Protein AF-A0A822N0Q1-F1 (afdb_monomer_lite)

Structure (mmCIF, N/CA/C/O backbone):
data_AF-A0A822N0Q1-F1
#
_entry.id   AF-A0A822N0Q1-F1
#
loop_
_atom_site.group_PDB
_atom_site.id
_atom_site.type_symbol
_atom_site.label_atom_id
_atom_site.label_alt_id
_atom_site.label_comp_id
_atom_site.label_asym_id
_atom_site.label_entity_id
_atom_site.label_seq_id
_atom_site.pdbx_PDB_ins_code
_atom_site.Cartn_x
_atom_site.Cartn_y
_atom_site.Cartn_z
_atom_site.occupancy
_atom_site.B_iso_or_equiv
_atom_site.auth_seq_id
_atom_site.auth_comp_id
_atom_site.auth_asym_id
_atom_site.auth_atom_id
_atom_site.pdbx_PDB_model_num
ATOM 1 N N . MET A 1 1 ? 3.855 22.203 -4.163 1.00 31.69 1 MET A N 1
ATOM 2 C CA . MET A 1 1 ? 3.004 21.003 -4.289 1.00 31.69 1 MET A CA 1
ATOM 3 C C . MET A 1 1 ? 3.591 20.202 -5.438 1.00 31.69 1 MET A C 1
ATOM 5 O O . MET A 1 1 ? 3.288 20.482 -6.584 1.00 31.69 1 MET A O 1
ATOM 9 N N . SER A 1 2 ? 4.611 19.401 -5.133 1.00 30.48 2 SER A N 1
ATOM 10 C CA . SER A 1 2 ? 5.570 18.857 -6.099 1.00 30.48 2 SER A CA 1
ATOM 11 C C . SER A 1 2 ? 5.225 17.415 -6.467 1.00 30.48 2 SER A C 1
ATOM 13 O O . SER A 1 2 ? 5.257 16.520 -5.623 1.00 30.48 2 SER A O 1
ATOM 15 N N . ASP A 1 3 ? 4.889 17.218 -7.740 1.00 35.09 3 ASP A N 1
ATOM 16 C CA . ASP A 1 3 ? 4.668 15.922 -8.374 1.00 35.09 3 ASP A CA 1
ATOM 17 C C . ASP A 1 3 ? 6.010 15.226 -8.626 1.00 35.09 3 ASP A C 1
ATOM 19 O O . ASP A 1 3 ? 6.655 15.403 -9.658 1.00 35.09 3 ASP A O 1
ATOM 23 N N . TYR A 1 4 ? 6.450 14.422 -7.664 1.00 36.66 4 TYR A N 1
ATOM 24 C CA . TYR A 1 4 ? 7.666 13.627 -7.786 1.00 36.66 4 TYR A CA 1
ATOM 25 C C . TYR A 1 4 ? 7.362 12.243 -8.368 1.00 36.66 4 TYR A C 1
ATOM 27 O O . TYR A 1 4 ? 7.171 11.259 -7.653 1.00 36.66 4 TYR A O 1
ATOM 35 N N . SER A 1 5 ? 7.298 12.184 -9.698 1.00 40.06 5 SER A N 1
ATOM 36 C CA . SER A 1 5 ? 7.347 10.933 -10.460 1.00 40.06 5 SER A CA 1
ATOM 37 C C . SER A 1 5 ? 8.802 10.670 -10.854 1.00 40.06 5 SER A C 1
ATOM 39 O O . SER A 1 5 ? 9.310 11.278 -11.792 1.00 40.06 5 SER A O 1
ATOM 41 N N . TYR A 1 6 ? 9.499 9.805 -10.117 1.00 41.19 6 TYR A N 1
ATOM 42 C CA . TYR A 1 6 ? 10.878 9.427 -10.437 1.00 41.19 6 TYR A CA 1
ATOM 43 C C . TYR A 1 6 ? 10.896 8.412 -11.582 1.00 41.19 6 TYR A C 1
ATOM 45 O O . TYR A 1 6 ? 10.606 7.231 -11.395 1.00 41.19 6 TYR A O 1
ATOM 53 N N . PHE A 1 7 ? 11.217 8.899 -12.779 1.00 44.38 7 PHE A N 1
ATOM 54 C CA . PHE A 1 7 ? 11.508 8.091 -13.959 1.00 44.38 7 PHE A CA 1
ATOM 55 C C . PHE A 1 7 ? 12.920 7.501 -13.848 1.00 44.38 7 PHE A C 1
ATOM 57 O O . PHE A 1 7 ? 13.883 8.228 -13.614 1.00 44.38 7 PHE A O 1
ATOM 64 N N . CYS A 1 8 ? 13.054 6.189 -14.040 1.00 38.81 8 CYS A N 1
ATOM 65 C CA . CYS A 1 8 ? 14.346 5.522 -14.179 1.00 38.81 8 CYS A CA 1
ATOM 66 C C . CYS A 1 8 ? 14.618 5.230 -15.663 1.00 38.81 8 CYS A C 1
ATOM 68 O O . CYS A 1 8 ? 13.888 4.446 -16.265 1.00 38.81 8 CYS A O 1
ATOM 70 N N . GLY A 1 9 ? 15.687 5.828 -16.207 1.00 37.06 9 GLY A N 1
ATOM 71 C CA . GLY A 1 9 ? 16.314 5.479 -17.492 1.00 37.06 9 GLY A CA 1
ATOM 72 C C . GLY A 1 9 ? 15.904 6.351 -18.684 1.00 37.06 9 GLY A C 1
ATOM 73 O O . GLY A 1 9 ? 14.866 6.117 -19.292 1.00 37.06 9 GLY A O 1
ATOM 74 N N . ILE A 1 10 ? 16.744 7.331 -19.038 1.00 43.47 10 ILE A N 1
ATOM 75 C CA . ILE A 1 10 ? 16.693 8.070 -20.309 1.00 43.47 10 ILE A CA 1
ATOM 76 C C . ILE A 1 10 ? 17.759 7.461 -21.219 1.00 43.47 10 ILE A C 1
ATOM 78 O O . ILE A 1 10 ? 18.941 7.562 -20.901 1.00 43.47 10 ILE A O 1
ATOM 82 N N . ASP A 1 11 ? 17.351 6.882 -22.347 1.00 38.53 11 ASP A N 1
ATOM 83 C CA . ASP A 1 11 ? 18.221 6.735 -23.514 1.00 38.53 11 ASP A CA 1
ATOM 84 C C . ASP A 1 11 ? 17.601 7.544 -24.664 1.00 38.53 11 ASP A C 1
ATOM 86 O O . ASP A 1 11 ? 16.484 7.285 -25.122 1.00 38.53 11 ASP A O 1
ATOM 90 N N . LEU A 1 12 ? 18.284 8.628 -25.040 1.00 43.94 12 LEU A N 1
ATOM 91 C CA . LEU A 1 12 ? 17.848 9.631 -26.015 1.00 43.94 12 LEU A CA 1
ATOM 92 C C . LEU A 1 12 ? 18.197 9.157 -27.428 1.00 43.94 12 LEU A C 1
ATOM 94 O O . LEU A 1 12 ? 19.131 9.657 -28.051 1.00 43.94 12 LEU A O 1
ATOM 98 N N . ALA A 1 13 ? 17.434 8.207 -27.967 1.00 38.19 13 ALA A N 1
ATOM 99 C CA . ALA A 1 13 ? 17.524 7.886 -29.386 1.00 38.19 13 ALA A CA 1
ATOM 100 C C . ALA A 1 13 ? 16.192 7.386 -29.968 1.00 38.19 13 ALA A C 1
ATOM 102 O O . ALA A 1 13 ? 15.822 6.228 -29.822 1.00 38.19 13 ALA A O 1
ATOM 103 N N . LYS A 1 14 ? 15.560 8.276 -30.748 1.00 39.25 14 LYS A N 1
ATOM 104 C CA . LYS A 1 14 ? 14.648 7.996 -31.877 1.00 39.25 14 LYS A CA 1
ATOM 105 C C . LYS A 1 14 ? 13.244 7.451 -31.544 1.00 39.25 14 LYS A C 1
ATOM 107 O O . LYS A 1 14 ? 13.042 6.253 -31.437 1.00 39.25 14 LYS A O 1
ATOM 112 N N . ASN A 1 15 ? 12.266 8.368 -31.524 1.00 41.88 15 ASN A N 1
ATOM 113 C CA . ASN A 1 15 ? 10.889 8.294 -32.067 1.00 41.88 15 ASN A CA 1
ATOM 114 C C . ASN A 1 15 ? 10.208 6.923 -32.298 1.00 41.88 15 ASN A C 1
ATOM 116 O O . ASN A 1 15 ? 9.509 6.739 -33.288 1.00 41.88 15 ASN A O 1
ATOM 120 N N . HIS A 1 16 ? 10.315 5.999 -31.353 1.00 44.72 16 HIS A N 1
ATOM 121 C CA . HIS A 1 16 ? 9.420 4.860 -31.176 1.00 44.72 16 HIS A CA 1
ATOM 122 C C . HIS A 1 16 ? 9.305 4.652 -29.662 1.00 44.72 16 HIS A C 1
ATOM 124 O O . HIS A 1 16 ? 10.303 4.354 -29.015 1.00 44.72 16 HIS A O 1
ATOM 130 N N . PHE A 1 17 ? 8.128 4.880 -29.068 1.00 45.53 17 PHE A N 1
ATOM 131 C CA . PHE A 1 17 ? 7.911 4.691 -27.625 1.00 45.53 17 PHE A CA 1
ATOM 132 C C . PHE A 1 17 ? 8.060 3.201 -27.273 1.00 45.53 17 PHE A C 1
ATOM 134 O O . PHE A 1 17 ? 7.120 2.417 -27.380 1.00 45.53 17 PHE A O 1
ATOM 141 N N . SER A 1 18 ? 9.275 2.795 -26.909 1.00 45.69 18 SER A N 1
ATOM 142 C CA . SER A 1 18 ? 9.632 1.435 -26.513 1.00 45.69 18 SER A CA 1
ATOM 143 C C . SER A 1 18 ? 9.055 1.079 -25.133 1.00 45.69 18 SER A C 1
ATOM 145 O O . SER A 1 18 ? 8.857 1.935 -24.266 1.00 45.69 18 SER A O 1
ATOM 147 N N . LEU A 1 19 ? 8.802 -0.217 -24.931 1.00 58.41 19 LEU A N 1
ATOM 148 C CA . LEU A 1 19 ? 8.253 -0.860 -23.729 1.00 58.41 19 LEU A CA 1
ATOM 149 C C . LEU A 1 19 ? 9.210 -0.763 -22.521 1.00 58.41 19 LEU A C 1
ATOM 151 O O . LEU A 1 19 ? 9.859 -1.738 -22.148 1.00 58.41 19 LEU A O 1
ATOM 155 N N . HIS A 1 20 ? 9.314 0.406 -21.892 1.00 77.06 20 HIS A N 1
ATOM 156 C CA . HIS A 1 20 ? 10.134 0.577 -20.687 1.00 77.06 20 HIS A CA 1
ATOM 157 C C . HIS A 1 20 ? 9.407 0.035 -19.444 1.00 77.06 20 HIS A C 1
ATOM 159 O O . HIS A 1 20 ? 8.206 0.268 -19.261 1.00 77.06 20 HIS A O 1
ATOM 165 N N . ALA A 1 21 ? 10.128 -0.693 -18.586 1.00 85.50 21 ALA A N 1
ATOM 166 C CA . ALA A 1 21 ? 9.619 -1.160 -17.298 1.00 85.50 21 ALA A CA 1
ATOM 167 C C . ALA A 1 21 ? 9.669 -0.022 -16.270 1.00 85.50 21 ALA A C 1
ATOM 169 O O . ALA A 1 21 ? 10.710 0.605 -16.092 1.00 85.50 21 ALA A O 1
ATOM 170 N N . VAL A 1 22 ? 8.555 0.236 -15.581 1.00 89.69 22 VAL A N 1
ATOM 171 C CA . VAL A 1 22 ? 8.455 1.323 -14.594 1.00 89.69 22 VAL A CA 1
ATOM 172 C C . VAL A 1 22 ? 8.035 0.762 -13.239 1.00 89.69 22 VAL A C 1
ATOM 174 O O . VAL A 1 22 ? 6.972 0.154 -13.106 1.00 89.69 22 VAL A O 1
ATOM 177 N N . GLY A 1 23 ? 8.864 0.971 -12.217 1.00 91.44 23 GLY A N 1
ATOM 178 C CA . GLY A 1 23 ? 8.538 0.648 -10.829 1.00 91.44 23 GLY A CA 1
ATOM 179 C C . GLY A 1 23 ? 7.878 1.832 -10.124 1.00 91.44 23 GLY A C 1
ATOM 180 O O . GLY A 1 23 ? 8.407 2.937 -10.152 1.00 91.44 23 GLY A O 1
ATOM 181 N N . VAL A 1 24 ? 6.738 1.603 -9.470 1.00 92.62 24 VAL A N 1
ATOM 182 C CA . VAL A 1 24 ? 6.007 2.635 -8.717 1.00 92.62 24 VAL A CA 1
ATOM 183 C C . VAL A 1 24 ? 5.792 2.173 -7.274 1.00 92.62 24 VAL A C 1
ATOM 185 O O . VAL A 1 24 ? 5.230 1.105 -7.030 1.00 92.62 24 VAL A O 1
ATOM 188 N N . GLU A 1 25 ? 6.198 2.976 -6.290 1.00 93.19 25 GLU A N 1
ATOM 189 C CA . GLU A 1 25 ? 5.869 2.728 -4.880 1.00 93.19 25 GLU A CA 1
ATOM 190 C C . GLU A 1 25 ? 4.376 2.996 -4.629 1.00 93.19 25 GLU A C 1
ATOM 192 O O . GLU A 1 25 ? 3.819 4.003 -5.066 1.00 93.19 25 GLU A O 1
ATOM 197 N N . ALA A 1 26 ? 3.713 2.111 -3.883 1.00 88.81 26 ALA A N 1
ATOM 198 C CA . ALA A 1 26 ? 2.321 2.261 -3.475 1.00 88.81 26 ALA A CA 1
ATOM 199 C C . ALA A 1 26 ? 2.127 3.440 -2.497 1.00 88.81 26 ALA A C 1
ATOM 201 O O . ALA A 1 26 ? 2.015 3.252 -1.285 1.00 88.81 26 ALA A O 1
ATOM 202 N N . ARG A 1 27 ? 2.034 4.654 -3.043 1.00 86.06 27 ARG A N 1
ATOM 203 C CA . ARG A 1 27 ? 1.676 5.898 -2.346 1.00 86.06 27 ARG A CA 1
ATOM 204 C C . ARG A 1 27 ? 0.402 6.508 -2.952 1.00 86.06 27 ARG A C 1
ATOM 206 O O . ARG A 1 27 ? -0.195 5.956 -3.882 1.00 86.06 27 ARG A O 1
ATOM 213 N N . GLY A 1 28 ? -0.059 7.631 -2.398 1.00 84.25 28 GLY A N 1
ATOM 214 C CA . GLY A 1 28 ? -1.120 8.441 -2.999 1.00 84.25 28 GLY A CA 1
ATOM 215 C C . GLY A 1 28 ? -0.838 8.700 -4.482 1.00 84.25 28 GLY A C 1
ATOM 216 O O . GLY A 1 28 ? 0.291 8.988 -4.857 1.00 84.25 28 GLY A O 1
ATOM 217 N N . GLY A 1 29 ? -1.846 8.509 -5.333 1.00 86.94 29 GLY A N 1
ATOM 218 C CA . GLY A 1 29 ? -1.715 8.696 -6.782 1.00 86.94 29 GLY A CA 1
ATOM 219 C C . GLY A 1 29 ? -1.046 7.551 -7.558 1.00 86.94 29 GLY A C 1
ATOM 220 O O . GLY A 1 29 ? -1.204 7.503 -8.775 1.00 86.94 29 GLY A O 1
ATOM 221 N N . ALA A 1 30 ? -0.398 6.575 -6.908 1.00 92.31 30 ALA A N 1
ATOM 222 C CA . ALA A 1 30 ? 0.332 5.500 -7.598 1.00 92.31 30 ALA A CA 1
ATOM 223 C C . ALA A 1 30 ? -0.537 4.716 -8.596 1.00 92.31 30 ALA A C 1
ATOM 225 O O . ALA A 1 30 ? -0.119 4.452 -9.721 1.00 92.31 30 ALA A O 1
ATOM 226 N N . TYR A 1 31 ? -1.777 4.387 -8.219 1.00 94.19 31 TYR A N 1
ATOM 227 C CA . TYR A 1 31 ? -2.706 3.682 -9.109 1.00 94.19 31 TYR A CA 1
ATOM 228 C C . TYR A 1 31 ? -3.100 4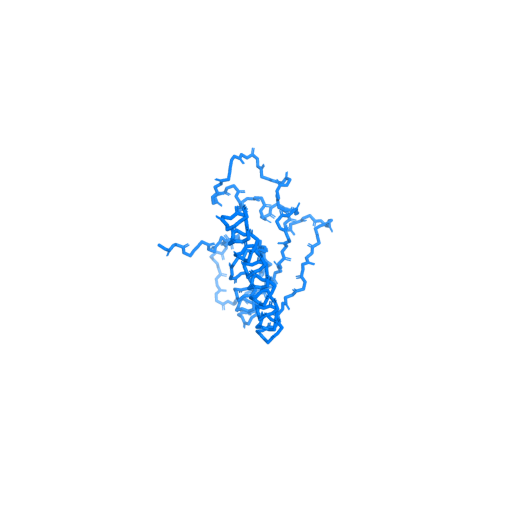.512 -10.332 1.00 94.19 31 TYR A C 1
ATOM 230 O O . TYR A 1 31 ? -3.222 3.958 -11.420 1.00 94.19 31 TYR A O 1
ATOM 238 N N . TYR A 1 32 ? -3.284 5.825 -10.171 1.00 94.06 32 TYR A N 1
ATOM 239 C CA . TYR A 1 32 ? -3.577 6.716 -11.292 1.00 94.06 32 TYR A CA 1
ATOM 240 C C . TYR A 1 32 ? -2.400 6.745 -12.266 1.00 94.06 32 TYR A C 1
ATOM 242 O O . TYR A 1 32 ? -2.573 6.390 -13.430 1.00 94.06 32 TYR A O 1
ATOM 250 N N . TRP A 1 33 ? -1.201 7.049 -11.766 1.00 93.81 33 TRP A N 1
ATOM 251 C CA . TRP A 1 33 ? 0.000 7.142 -12.592 1.00 93.81 33 TRP A CA 1
ATOM 252 C C . TRP A 1 33 ? 0.342 5.829 -13.286 1.00 93.81 33 TRP A C 1
ATOM 254 O O . TRP A 1 33 ? 0.630 5.831 -14.476 1.00 93.81 33 TRP A O 1
ATOM 264 N N . THR A 1 34 ? 0.211 4.694 -12.600 1.00 94.38 34 THR A N 1
ATOM 265 C CA . THR A 1 34 ? 0.479 3.386 -13.215 1.00 94.38 34 THR A CA 1
ATOM 266 C C . THR A 1 34 ? -0.505 3.084 -14.348 1.00 94.38 34 THR A C 1
ATOM 268 O O . THR A 1 34 ? -0.097 2.608 -15.403 1.00 94.38 34 THR A O 1
ATOM 271 N N . ARG A 1 35 ? -1.800 3.403 -14.183 1.00 95.00 35 ARG A N 1
ATOM 272 C CA . ARG A 1 35 ? -2.782 3.265 -15.274 1.00 95.00 35 ARG A CA 1
ATOM 273 C C . ARG A 1 35 ? -2.443 4.180 -16.448 1.00 95.00 35 ARG A C 1
ATOM 275 O O . ARG A 1 35 ? -2.528 3.736 -17.587 1.00 95.00 35 ARG A O 1
ATOM 282 N N . THR A 1 36 ? -2.066 5.429 -16.184 1.00 94.38 36 THR A N 1
ATOM 283 C CA . THR A 1 36 ? -1.685 6.394 -17.224 1.00 94.38 36 THR A CA 1
ATOM 284 C C . THR A 1 36 ? -0.447 5.930 -17.988 1.00 94.38 36 THR A C 1
ATOM 286 O O . THR A 1 36 ? -0.481 5.877 -19.211 1.00 94.38 36 THR A O 1
ATOM 289 N N . LEU A 1 37 ? 0.605 5.501 -17.290 1.00 92.12 37 LEU A N 1
ATOM 290 C CA . LEU A 1 37 ? 1.830 4.981 -17.903 1.00 92.12 37 LEU A CA 1
ATOM 291 C C . LEU A 1 37 ? 1.565 3.731 -18.751 1.00 92.12 37 LEU A C 1
ATOM 293 O O . LEU A 1 37 ? 2.075 3.631 -19.863 1.00 92.12 37 LEU A O 1
ATOM 297 N N . ASN A 1 38 ? 0.709 2.821 -18.277 1.00 92.31 38 ASN A N 1
ATOM 298 C CA . ASN A 1 38 ? 0.314 1.646 -19.056 1.00 92.31 38 ASN A CA 1
ATOM 299 C C . ASN A 1 38 ? -0.485 2.018 -20.314 1.00 92.31 38 ASN A C 1
ATOM 301 O O . ASN A 1 38 ? -0.283 1.411 -21.361 1.00 92.31 38 ASN A O 1
ATOM 305 N N . LYS A 1 39 ? -1.353 3.039 -20.251 1.00 92.31 39 LYS A N 1
ATOM 306 C CA . LYS A 1 39 ? -2.052 3.564 -21.441 1.00 92.31 39 LYS A CA 1
ATOM 307 C C . LYS A 1 39 ? -1.096 4.179 -22.466 1.00 92.31 39 LYS A C 1
ATOM 309 O O . LYS A 1 39 ? -1.405 4.164 -23.650 1.00 92.31 39 LYS A O 1
ATOM 314 N N . LEU A 1 40 ? 0.045 4.700 -22.015 1.00 90.94 40 LEU A N 1
ATOM 315 C CA . LEU A 1 40 ? 1.105 5.245 -22.868 1.00 90.94 40 LEU A CA 1
ATOM 316 C C . LEU A 1 40 ? 2.054 4.163 -23.425 1.00 90.94 40 LEU A C 1
ATOM 318 O O . LEU A 1 40 ? 2.997 4.497 -24.132 1.00 90.94 40 LEU A O 1
ATOM 322 N N . GLY A 1 41 ? 1.817 2.878 -23.130 1.00 89.06 41 GLY A N 1
ATOM 323 C CA . GLY A 1 41 ? 2.607 1.758 -23.657 1.00 89.06 41 GLY A CA 1
ATOM 324 C C . GLY A 1 41 ? 3.780 1.312 -22.776 1.00 89.06 41 GLY A C 1
ATOM 325 O O . GLY A 1 41 ? 4.538 0.428 -23.173 1.00 89.06 41 GLY A O 1
ATOM 326 N N . HIS A 1 42 ? 3.935 1.869 -21.573 1.00 88.44 42 HIS A N 1
ATOM 327 C CA . HIS A 1 42 ? 4.938 1.401 -20.613 1.00 88.44 42 HIS A CA 1
ATOM 328 C C . HIS A 1 42 ? 4.463 0.153 -19.854 1.00 88.44 42 HIS A C 1
ATOM 330 O O . HIS A 1 42 ? 3.269 -0.091 -19.708 1.00 88.44 42 HIS A O 1
ATOM 336 N N . ASN A 1 43 ? 5.403 -0.624 -19.311 1.00 90.12 43 ASN A N 1
ATOM 337 C CA . ASN A 1 43 ? 5.115 -1.741 -18.406 1.00 90.12 43 ASN A CA 1
ATOM 338 C C . ASN A 1 43 ? 5.286 -1.265 -16.958 1.00 90.12 43 ASN A C 1
ATOM 340 O O . ASN A 1 43 ? 6.301 -1.532 -16.308 1.00 90.12 43 ASN A O 1
ATOM 344 N N . ALA A 1 44 ? 4.310 -0.499 -16.473 1.00 92.44 44 ALA A N 1
ATOM 345 C CA . ALA A 1 44 ? 4.321 0.059 -15.131 1.00 92.44 44 ALA A CA 1
ATOM 346 C C . ALA A 1 44 ? 3.715 -0.917 -14.112 1.00 92.44 44 ALA A C 1
ATOM 348 O O . ALA A 1 44 ? 2.626 -1.471 -14.304 1.00 92.44 44 ALA A O 1
ATOM 349 N N . ARG A 1 45 ? 4.419 -1.112 -12.993 1.00 92.56 45 ARG A N 1
ATOM 350 C CA . ARG A 1 45 ? 4.043 -2.036 -11.916 1.00 92.56 45 ARG A CA 1
ATOM 351 C C . ARG A 1 45 ? 4.163 -1.367 -10.553 1.00 92.56 45 ARG A C 1
ATOM 353 O O . ARG A 1 45 ? 5.103 -0.621 -10.293 1.00 92.56 45 ARG A O 1
ATOM 360 N N . ILE A 1 46 ? 3.225 -1.680 -9.661 1.00 94.25 46 ILE A N 1
ATOM 361 C CA . ILE A 1 46 ? 3.168 -1.105 -8.311 1.00 94.25 46 ILE A CA 1
ATOM 362 C C . ILE A 1 46 ? 3.778 -2.078 -7.307 1.00 94.25 46 ILE A C 1
ATOM 364 O O . ILE A 1 46 ? 3.441 -3.258 -7.320 1.00 94.25 46 ILE A O 1
ATOM 368 N N . MET A 1 47 ? 4.603 -1.593 -6.383 1.00 94.06 47 MET A N 1
ATOM 369 C CA . MET A 1 47 ? 5.143 -2.369 -5.262 1.00 94.06 47 MET A CA 1
ATOM 370 C C . MET A 1 47 ? 4.772 -1.742 -3.918 1.00 94.06 47 MET A C 1
ATOM 372 O O . MET A 1 47 ? 4.683 -0.524 -3.774 1.00 94.06 47 MET A O 1
ATOM 376 N N . ALA A 1 48 ? 4.530 -2.579 -2.912 1.00 91.62 48 ALA A N 1
ATOM 377 C CA . ALA A 1 48 ? 4.253 -2.093 -1.564 1.00 91.62 48 ALA A CA 1
ATOM 378 C C . ALA A 1 48 ? 5.521 -1.512 -0.916 1.00 91.62 48 ALA A C 1
ATOM 380 O O . ALA A 1 48 ? 6.605 -2.065 -1.079 1.00 91.62 48 ALA A O 1
ATOM 381 N N . VAL A 1 49 ? 5.361 -0.467 -0.096 1.00 89.44 49 VAL A N 1
ATOM 382 C CA . VAL A 1 49 ? 6.458 0.222 0.617 1.00 89.44 49 VAL A CA 1
ATOM 383 C C . VAL A 1 49 ? 7.366 -0.750 1.380 1.00 89.44 49 VAL A C 1
ATOM 385 O O . VAL A 1 49 ? 8.583 -0.601 1.373 1.00 89.44 49 VAL A O 1
ATOM 388 N N . LYS A 1 50 ? 6.794 -1.806 1.973 1.00 91.44 50 LYS A N 1
ATOM 389 C CA . LYS A 1 50 ? 7.541 -2.851 2.696 1.00 91.44 50 LYS A CA 1
ATOM 390 C C . LYS A 1 50 ? 8.618 -3.557 1.860 1.00 91.44 50 LYS A C 1
ATOM 392 O O . LYS A 1 50 ? 9.556 -4.090 2.434 1.00 91.44 50 LYS A O 1
ATOM 397 N N . TYR A 1 51 ? 8.474 -3.575 0.533 1.00 91.25 51 TYR A N 1
ATOM 398 C CA . TYR A 1 51 ? 9.461 -4.148 -0.384 1.00 91.25 51 TYR A CA 1
ATOM 399 C C . TYR A 1 51 ? 10.501 -3.126 -0.851 1.00 91.25 51 TYR A C 1
ATOM 401 O O . TYR A 1 51 ? 11.539 -3.527 -1.350 1.00 91.25 51 TYR A O 1
ATOM 409 N N . VAL A 1 52 ? 10.247 -1.828 -0.668 1.00 91.19 52 VAL A N 1
ATOM 410 C CA . VAL A 1 52 ? 11.172 -0.739 -1.024 1.00 91.19 52 VAL A CA 1
ATOM 411 C C . VAL A 1 52 ? 12.093 -0.403 0.148 1.00 91.19 52 VAL A C 1
ATOM 413 O O . VAL A 1 52 ? 13.286 -0.199 -0.037 1.00 91.19 52 VAL A O 1
ATOM 416 N N . VAL A 1 53 ? 11.550 -0.387 1.371 1.00 92.19 53 VAL A N 1
ATOM 417 C CA . VAL A 1 53 ? 12.265 0.023 2.594 1.00 92.19 53 VAL A CA 1
ATOM 418 C C . VAL A 1 53 ? 13.619 -0.673 2.796 1.00 92.19 53 VAL A C 1
ATOM 420 O O . VAL A 1 53 ? 14.561 0.042 3.134 1.00 92.19 53 VAL A O 1
ATOM 423 N N . PRO A 1 54 ? 13.774 -1.996 2.571 1.00 93.06 54 PRO A N 1
ATOM 424 C CA . PRO A 1 54 ? 15.066 -2.665 2.748 1.00 93.06 54 PRO A CA 1
ATOM 425 C C . PRO A 1 54 ? 16.188 -2.145 1.838 1.00 93.06 54 PRO A C 1
ATOM 427 O O . PRO A 1 54 ? 17.354 -2.301 2.177 1.00 93.06 54 PRO A O 1
ATOM 430 N N . TYR A 1 55 ? 15.847 -1.528 0.704 1.00 92.19 55 TYR A N 1
ATOM 431 C CA . TYR A 1 55 ? 16.809 -0.999 -0.272 1.00 92.19 55 TYR A CA 1
ATOM 432 C C . TYR A 1 55 ? 17.142 0.478 -0.038 1.00 92.19 55 TYR A C 1
ATOM 434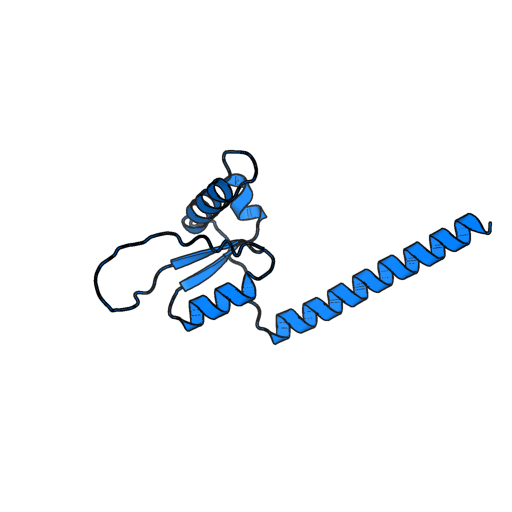 O O . TYR A 1 55 ? 17.952 1.066 -0.750 1.00 92.19 55 TYR A O 1
ATOM 442 N N . ARG A 1 56 ? 16.530 1.116 0.966 1.00 93.94 56 ARG A N 1
ATOM 443 C CA . ARG A 1 56 ? 16.814 2.514 1.276 1.00 93.94 56 ARG A CA 1
ATOM 444 C C . ARG A 1 56 ? 18.035 2.618 2.185 1.00 93.94 56 ARG A C 1
ATOM 446 O O . ARG A 1 56 ? 17.985 2.258 3.355 1.00 93.94 56 ARG A O 1
ATOM 453 N N . THR A 1 57 ? 19.119 3.169 1.650 1.00 87.81 57 THR A N 1
ATOM 454 C CA . THR A 1 57 ? 20.431 3.230 2.319 1.00 87.81 57 THR A CA 1
ATOM 455 C C . THR A 1 57 ? 20.559 4.334 3.372 1.00 87.81 57 THR A C 1
ATOM 457 O O . THR A 1 57 ? 21.382 4.230 4.279 1.00 87.81 57 THR A O 1
ATOM 460 N N . LYS A 1 58 ? 19.769 5.409 3.269 1.00 89.31 58 LYS A N 1
ATOM 461 C CA . LYS A 1 58 ? 19.829 6.595 4.142 1.00 89.31 58 LYS A CA 1
ATOM 462 C C . LYS A 1 58 ? 18.429 7.024 4.598 1.00 89.31 58 LYS A C 1
ATOM 464 O O . LYS A 1 58 ? 17.434 6.343 4.358 1.00 89.31 58 LYS A O 1
ATOM 469 N N . GLY A 1 59 ? 18.348 8.168 5.280 1.00 89.88 59 GLY A N 1
ATOM 470 C CA . GLY A 1 59 ? 17.080 8.786 5.663 1.00 89.88 59 GLY A CA 1
ATOM 471 C C . GLY A 1 59 ? 16.131 8.987 4.477 1.00 89.88 59 GLY A C 1
ATOM 472 O O . GLY A 1 59 ? 16.537 8.986 3.311 1.00 89.88 59 GLY A O 1
ATOM 473 N N . LYS A 1 60 ? 14.844 9.162 4.784 1.00 86.75 60 LYS A N 1
ATOM 474 C CA . LYS A 1 60 ? 13.812 9.361 3.768 1.00 86.75 60 LYS A CA 1
ATOM 475 C C . LYS A 1 60 ? 14.067 10.664 3.014 1.00 86.75 60 LYS A C 1
ATOM 477 O O . LYS A 1 60 ? 13.946 11.746 3.580 1.00 86.75 60 LYS A O 1
ATOM 482 N N . ASN A 1 61 ? 14.382 10.534 1.738 1.00 90.69 61 ASN A N 1
ATOM 483 C CA . ASN A 1 61 ? 14.334 11.614 0.778 1.00 90.69 61 ASN A CA 1
ATOM 484 C C . ASN A 1 61 ? 14.022 11.020 -0.595 1.00 90.69 61 ASN A C 1
ATOM 486 O O . ASN A 1 61 ? 14.106 9.813 -0.817 1.00 90.69 61 ASN A O 1
ATOM 490 N N . ASP A 1 62 ? 13.677 11.915 -1.491 1.00 89.44 62 ASP A N 1
ATOM 491 C CA . ASP A 1 62 ? 13.278 11.645 -2.855 1.00 89.44 62 ASP A CA 1
ATOM 492 C C . ASP A 1 62 ? 14.307 10.847 -3.675 1.00 89.44 62 ASP A C 1
ATOM 494 O O . ASP A 1 62 ? 13.963 9.859 -4.323 1.00 89.44 62 ASP A O 1
ATOM 498 N N . LEU A 1 63 ? 15.588 11.220 -3.590 1.00 91.25 63 LEU A N 1
ATOM 499 C CA . LEU A 1 63 ? 16.676 10.528 -4.286 1.00 91.25 63 LEU A CA 1
ATOM 500 C C . LEU A 1 63 ? 16.827 9.081 -3.795 1.00 91.25 63 LEU A C 1
ATOM 502 O O . LEU A 1 63 ? 16.924 8.151 -4.592 1.00 91.25 63 LEU A 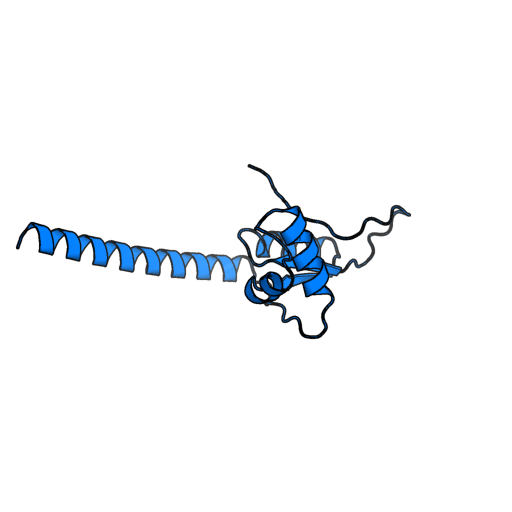O 1
ATOM 506 N N . ASN A 1 64 ? 16.833 8.889 -2.478 1.00 91.56 64 ASN A N 1
ATOM 507 C CA . ASN A 1 64 ? 16.998 7.582 -1.853 1.00 91.56 64 ASN A CA 1
ATOM 508 C C . ASN A 1 64 ? 15.781 6.687 -2.109 1.00 91.56 64 ASN A C 1
ATOM 510 O O . ASN A 1 64 ? 15.952 5.487 -2.309 1.00 91.56 64 ASN A O 1
ATOM 514 N N . ASP A 1 65 ? 14.568 7.253 -2.105 1.00 89.44 65 ASP A N 1
ATOM 515 C CA . ASP A 1 65 ? 13.344 6.525 -2.444 1.00 89.44 65 ASP A CA 1
ATOM 516 C C . ASP A 1 65 ? 13.398 6.082 -3.927 1.00 89.44 65 ASP A C 1
ATOM 518 O O . ASP A 1 65 ? 13.117 4.921 -4.221 1.00 89.44 65 ASP A O 1
ATOM 522 N N . ALA A 1 66 ? 13.857 6.934 -4.855 1.00 90.25 66 ALA A N 1
ATOM 523 C CA . ALA A 1 66 ? 14.013 6.579 -6.271 1.00 90.25 66 ALA A CA 1
ATOM 524 C C . ALA A 1 66 ? 15.023 5.440 -6.503 1.00 90.25 66 ALA A C 1
ATOM 526 O O . ALA A 1 66 ? 14.719 4.479 -7.214 1.00 90.25 66 ALA A O 1
ATOM 527 N N . VAL A 1 67 ? 16.201 5.517 -5.873 1.00 91.88 67 VAL A N 1
ATOM 528 C CA . VAL A 1 67 ? 17.221 4.455 -5.939 1.00 91.88 67 VAL A CA 1
ATOM 529 C C . VAL A 1 67 ? 16.670 3.153 -5.360 1.00 91.88 67 VAL A C 1
ATOM 531 O O . VAL A 1 67 ? 16.750 2.114 -6.011 1.00 91.88 67 VAL A O 1
ATOM 534 N N . ALA A 1 68 ? 16.027 3.211 -4.192 1.00 93.12 68 ALA A N 1
ATOM 535 C CA . ALA A 1 68 ? 15.452 2.036 -3.546 1.00 93.12 68 ALA A CA 1
ATOM 536 C C . ALA A 1 68 ? 14.342 1.382 -4.388 1.00 93.12 68 ALA A C 1
ATOM 538 O O . ALA A 1 68 ? 14.282 0.157 -4.477 1.00 93.12 68 ALA A O 1
ATOM 539 N N . ILE A 1 69 ? 13.473 2.172 -5.033 1.00 91.50 69 ILE A N 1
ATOM 540 C CA . ILE A 1 69 ? 12.437 1.657 -5.944 1.00 91.50 69 ILE A CA 1
ATOM 541 C C . ILE A 1 69 ? 13.083 1.001 -7.164 1.00 91.50 69 ILE A C 1
ATOM 543 O O . ILE A 1 69 ? 12.658 -0.084 -7.566 1.00 91.50 69 ILE A O 1
ATOM 547 N N . CYS A 1 70 ? 14.106 1.633 -7.741 1.00 91.19 70 CYS A N 1
ATOM 548 C CA . CYS A 1 70 ? 14.829 1.089 -8.885 1.00 91.19 70 CYS A CA 1
ATOM 549 C C . CYS A 1 70 ? 15.477 -0.257 -8.538 1.00 91.19 70 CYS A C 1
ATOM 551 O O . CYS A 1 70 ? 15.251 -1.245 -9.240 1.00 91.19 70 CYS A O 1
ATOM 553 N N . GLU A 1 71 ? 16.192 -0.335 -7.417 1.00 91.88 71 GLU A N 1
ATOM 554 C CA . GLU A 1 71 ? 16.800 -1.577 -6.945 1.00 91.88 71 GLU A CA 1
ATOM 555 C C . GLU A 1 71 ? 15.754 -2.649 -6.649 1.00 91.88 71 GLU A C 1
ATOM 557 O O . GLU A 1 71 ? 15.879 -3.775 -7.130 1.00 91.88 71 GLU A O 1
ATOM 562 N N . ALA A 1 72 ? 14.696 -2.304 -5.909 1.00 92.00 72 ALA A N 1
ATOM 563 C CA . ALA A 1 72 ? 13.617 -3.227 -5.588 1.00 92.00 72 ALA A CA 1
ATOM 564 C C . ALA A 1 72 ? 12.952 -3.768 -6.862 1.00 92.00 72 ALA A C 1
ATOM 566 O O . ALA A 1 72 ? 12.700 -4.966 -6.965 1.00 92.00 72 ALA A O 1
ATOM 567 N N . SER A 1 73 ? 12.705 -2.922 -7.864 1.00 89.94 73 SER A N 1
ATOM 568 C CA . SER A 1 73 ? 12.024 -3.315 -9.105 1.00 89.94 73 SER A CA 1
ATOM 569 C C . SER A 1 73 ? 12.762 -4.384 -9.914 1.00 89.94 73 SER A C 1
ATOM 571 O O . SER A 1 73 ? 12.118 -5.173 -10.604 1.00 89.94 73 SER A O 1
ATOM 573 N N . GLN A 1 74 ? 14.090 -4.440 -9.792 1.00 87.69 74 GLN A N 1
ATOM 574 C CA . GLN A 1 74 ? 14.945 -5.373 -10.525 1.00 87.69 74 GLN A CA 1
ATOM 575 C C . GLN A 1 74 ? 15.074 -6.735 -9.835 1.00 87.69 74 GLN A C 1
ATOM 577 O O . GLN A 1 74 ? 15.546 -7.699 -10.439 1.00 87.69 74 GLN A O 1
ATOM 582 N N . ARG A 1 75 ? 14.676 -6.851 -8.562 1.00 88.12 75 ARG A N 1
ATOM 583 C CA . ARG A 1 75 ? 14.831 -8.103 -7.816 1.00 88.12 75 ARG A CA 1
ATOM 584 C C . ARG A 1 75 ? 13.765 -9.115 -8.244 1.00 88.12 75 ARG A C 1
ATOM 586 O O . ARG A 1 75 ? 12.577 -8.796 -8.220 1.00 88.12 75 ARG A O 1
ATOM 593 N N . PRO A 1 76 ? 14.147 -10.373 -8.531 1.00 85.62 76 PRO A N 1
ATOM 594 C CA . PRO A 1 76 ? 13.190 -11.412 -8.918 1.00 85.62 76 PRO A CA 1
ATOM 595 C C . PRO A 1 76 ? 12.228 -11.784 -7.780 1.00 85.62 76 PRO A C 1
ATOM 597 O O . PRO A 1 76 ? 11.134 -12.281 -8.024 1.00 85.62 76 PRO A O 1
ATOM 600 N N . SER A 1 77 ? 12.615 -11.526 -6.527 1.00 86.44 77 SER A N 1
ATOM 601 C CA . SER A 1 77 ? 11.791 -11.755 -5.337 1.00 86.44 77 SER A CA 1
ATOM 602 C C . SER A 1 77 ? 10.739 -10.666 -5.091 1.00 86.44 77 SER A C 1
ATOM 604 O O . SER A 1 77 ? 9.891 -10.827 -4.204 1.00 86.44 77 SER A O 1
ATOM 606 N N . THR A 1 78 ? 10.771 -9.561 -5.842 1.00 87.62 78 THR A N 1
ATOM 607 C CA . THR A 1 78 ? 9.864 -8.433 -5.629 1.00 87.62 78 THR A CA 1
ATOM 608 C C . THR A 1 78 ? 8.443 -8.786 -6.021 1.00 87.62 78 THR A C 1
ATOM 610 O O . THR A 1 78 ? 8.154 -9.226 -7.133 1.00 87.62 78 THR A O 1
ATOM 613 N N . ARG A 1 79 ? 7.521 -8.556 -5.083 1.00 90.19 79 ARG A N 1
ATOM 614 C CA . ARG A 1 79 ? 6.095 -8.796 -5.291 1.00 90.19 79 ARG A CA 1
ATOM 615 C C . ARG A 1 79 ? 5.390 -7.502 -5.657 1.00 90.19 79 ARG A C 1
ATOM 617 O O . ARG A 1 79 ? 5.362 -6.547 -4.876 1.00 90.19 79 ARG A O 1
ATOM 624 N N . PHE A 1 80 ? 4.769 -7.516 -6.827 1.00 92.19 80 PHE A N 1
ATOM 625 C CA . PHE A 1 80 ? 3.952 -6.415 -7.309 1.00 92.19 80 PHE A CA 1
ATOM 626 C C . PHE A 1 80 ? 2.502 -6.563 -6.848 1.00 92.19 80 PHE A C 1
ATOM 628 O O . PHE A 1 80 ? 1.980 -7.664 -6.672 1.00 92.19 80 PHE A O 1
ATOM 635 N N . VAL A 1 81 ? 1.856 -5.425 -6.628 1.00 91.50 81 VAL A N 1
ATOM 636 C CA . VAL A 1 81 ? 0.454 -5.315 -6.233 1.00 91.50 81 VAL A CA 1
ATOM 637 C C . VAL A 1 81 ? -0.385 -5.106 -7.495 1.00 91.50 81 VAL A C 1
ATOM 639 O O . VAL A 1 81 ? 0.013 -4.319 -8.358 1.00 91.50 81 VAL A O 1
ATOM 642 N N . PRO A 1 82 ? -1.558 -5.753 -7.614 1.00 92.75 82 PRO A N 1
ATOM 643 C CA . PRO A 1 82 ? -2.448 -5.529 -8.744 1.00 92.75 82 PRO A CA 1
ATOM 644 C C . PRO A 1 82 ? -2.901 -4.068 -8.818 1.00 92.75 82 PRO A C 1
ATOM 646 O O . PRO A 1 82 ? -3.233 -3.436 -7.806 1.00 92.75 82 PRO A O 1
ATOM 649 N N . ILE A 1 83 ? -2.937 -3.543 -10.042 1.00 94.00 83 ILE A N 1
ATOM 650 C CA . ILE A 1 83 ? -3.381 -2.182 -10.330 1.00 94.00 83 ILE A CA 1
ATOM 651 C C . ILE A 1 83 ? -4.903 -2.159 -10.246 1.00 94.00 83 ILE A C 1
ATOM 653 O O . ILE A 1 83 ? -5.585 -2.828 -11.016 1.00 94.00 83 ILE A O 1
ATOM 657 N N . LYS A 1 84 ? -5.435 -1.382 -9.306 1.00 94.19 84 LYS A N 1
ATOM 658 C CA . LYS A 1 84 ? -6.881 -1.234 -9.139 1.00 94.19 84 LYS A CA 1
ATOM 659 C C . LYS A 1 84 ? -7.468 -0.376 -10.251 1.00 94.19 84 LYS A C 1
ATOM 661 O O . LYS A 1 84 ? -6.844 0.612 -10.652 1.00 94.19 84 LYS A O 1
ATOM 666 N N . SER A 1 85 ? -8.676 -0.702 -10.695 1.00 95.38 85 SER A N 1
ATOM 667 C CA . SER A 1 85 ? -9.460 0.184 -11.555 1.00 95.38 85 SER A CA 1
ATOM 668 C C . SER A 1 85 ? -9.897 1.448 -10.788 1.00 95.38 85 SER A C 1
ATOM 670 O O . SER A 1 85 ? -9.856 1.460 -9.550 1.00 95.38 85 SER A O 1
ATOM 672 N N . PRO A 1 86 ? -10.287 2.533 -11.481 1.00 95.31 86 PRO A N 1
ATOM 673 C CA . PRO A 1 86 ? -10.878 3.705 -10.835 1.00 95.31 86 PRO A CA 1
ATOM 674 C C . PRO A 1 86 ? -12.085 3.353 -9.953 1.00 95.31 86 PRO A C 1
ATOM 676 O O . PRO A 1 86 ? -12.190 3.852 -8.837 1.00 95.31 86 PRO A O 1
ATOM 679 N N . GLU A 1 87 ? -12.934 2.429 -10.399 1.00 96.56 87 GLU A N 1
ATOM 680 C CA . GLU A 1 87 ? -14.147 1.985 -9.703 1.00 96.56 87 GLU A CA 1
ATOM 681 C C . GLU A 1 87 ? -13.789 1.202 -8.433 1.00 96.56 87 GLU A C 1
ATOM 683 O O . GLU A 1 87 ? -14.282 1.505 -7.348 1.00 96.56 87 GLU A O 1
ATOM 688 N N . GLN A 1 88 ? -12.850 0.252 -8.529 1.00 95.56 88 GLN A N 1
ATOM 689 C CA . GLN A 1 88 ? -12.324 -0.473 -7.366 1.00 95.56 88 GLN A CA 1
ATOM 690 C C . GLN A 1 88 ? -11.685 0.478 -6.345 1.00 95.56 88 GLN A C 1
ATOM 692 O O . GLN A 1 88 ? -11.840 0.308 -5.135 1.00 95.56 88 GLN A O 1
ATOM 697 N N . GLN A 1 89 ? -10.949 1.483 -6.827 1.00 94.38 89 GLN A N 1
ATOM 698 C CA . GLN A 1 89 ? -10.338 2.499 -5.978 1.00 94.38 89 GLN A CA 1
ATOM 699 C C . GLN A 1 89 ? -11.402 3.379 -5.305 1.00 94.38 89 GLN A C 1
ATOM 701 O O . GLN A 1 89 ? -11.259 3.676 -4.121 1.00 94.38 89 GLN A O 1
ATOM 706 N N . ALA A 1 90 ? -12.469 3.753 -6.014 1.00 95.19 90 ALA A N 1
ATOM 707 C CA . ALA A 1 90 ? -13.578 4.536 -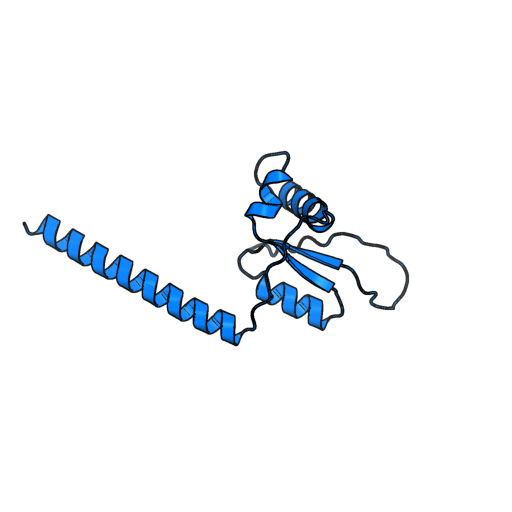5.475 1.00 95.19 90 ALA A CA 1
ATOM 708 C C . ALA A 1 90 ? -14.332 3.778 -4.372 1.00 95.19 90 ALA A C 1
ATOM 710 O O . ALA A 1 90 ? -14.522 4.317 -3.282 1.00 95.19 90 ALA A O 1
ATOM 711 N N . ILE A 1 91 ? -14.669 2.507 -4.607 1.00 97.12 91 ILE A N 1
ATOM 712 C CA . ILE A 1 91 ? -15.339 1.649 -3.618 1.00 97.12 91 ILE A CA 1
ATOM 713 C C . ILE A 1 91 ? -14.502 1.552 -2.335 1.00 97.12 91 ILE A C 1
ATOM 715 O O . ILE A 1 91 ? -15.009 1.775 -1.235 1.00 97.12 91 ILE A O 1
ATOM 719 N N . LEU A 1 92 ? -13.194 1.301 -2.455 1.00 94.12 92 LEU A N 1
ATOM 720 C CA . LEU A 1 92 ? -12.299 1.252 -1.294 1.00 94.12 92 LEU A CA 1
ATOM 721 C C . LEU A 1 92 ? -12.202 2.588 -0.553 1.00 94.12 92 LEU A C 1
ATOM 723 O O . LEU A 1 92 ? -12.087 2.588 0.672 1.00 94.12 92 LEU A O 1
ATOM 727 N N . SER A 1 93 ? -12.244 3.715 -1.267 1.00 93.75 93 SER A N 1
ATOM 728 C CA . SER A 1 93 ? -12.273 5.038 -0.638 1.00 93.75 93 SER A CA 1
ATOM 729 C C . SER A 1 93 ? -13.525 5.209 0.220 1.00 93.75 93 SER A C 1
ATOM 731 O O . SER A 1 93 ? -13.402 5.609 1.375 1.00 93.75 93 SER A O 1
ATOM 733 N N . VAL A 1 94 ? -14.702 4.816 -0.281 1.00 97.50 94 VAL A N 1
ATOM 734 C CA . VAL A 1 94 ? -15.962 4.871 0.483 1.00 97.50 94 VAL A CA 1
ATOM 735 C C . VAL A 1 94 ? -15.896 3.991 1.734 1.00 97.50 94 VAL A C 1
ATOM 737 O O . VAL A 1 94 ? -16.245 4.450 2.823 1.00 97.50 94 VAL A O 1
ATOM 740 N N . HIS A 1 95 ? -15.393 2.757 1.617 1.00 97.56 95 HIS A N 1
ATOM 741 C CA . HIS A 1 95 ? -15.222 1.872 2.776 1.00 97.56 95 HIS A CA 1
ATOM 742 C C . HIS A 1 95 ? -14.313 2.489 3.841 1.00 97.56 95 HIS A C 1
ATOM 744 O O . HIS A 1 95 ? -14.688 2.535 5.012 1.00 97.56 95 HIS A O 1
ATOM 750 N N . ARG A 1 96 ? -13.160 3.039 3.440 1.00 96.19 96 ARG A N 1
ATOM 751 C CA . ARG A 1 96 ? -12.247 3.708 4.377 1.00 96.19 96 ARG A CA 1
ATOM 752 C C . ARG A 1 96 ? -12.897 4.915 5.037 1.00 96.19 96 ARG A C 1
ATOM 754 O O . ARG A 1 96 ? -12.789 5.058 6.249 1.00 96.19 96 ARG A O 1
ATOM 761 N N . MET A 1 97 ? -13.586 5.762 4.272 1.00 97.75 97 MET A N 1
ATOM 762 C CA . MET A 1 97 ? -14.288 6.930 4.817 1.00 97.75 97 MET A CA 1
ATOM 763 C C . MET A 1 97 ? -15.315 6.516 5.873 1.00 97.75 97 MET A C 1
ATOM 765 O O . MET A 1 97 ? -15.339 7.096 6.956 1.00 97.75 97 MET A O 1
ATOM 769 N N . ARG A 1 98 ? -16.098 5.464 5.604 1.00 98.19 98 ARG A N 1
ATOM 770 C CA . ARG A 1 98 ? -17.045 4.909 6.575 1.00 98.19 98 ARG A CA 1
ATOM 771 C C . ARG A 1 98 ? -16.345 4.404 7.835 1.00 98.19 98 ARG A C 1
ATOM 773 O O . ARG A 1 98 ? -16.786 4.723 8.933 1.00 98.19 98 ARG A O 1
ATOM 780 N N . GLU A 1 99 ? -15.272 3.628 7.701 1.00 98.31 99 GLU A N 1
ATOM 781 C CA . GLU A 1 99 ? -14.519 3.128 8.858 1.00 98.31 99 GLU A CA 1
ATOM 782 C C . GLU A 1 99 ? -13.932 4.262 9.707 1.00 98.31 99 GLU A C 1
ATOM 784 O O . GLU A 1 99 ? -13.984 4.198 10.935 1.00 98.31 99 GLU A O 1
ATOM 789 N N . HIS A 1 100 ? -13.381 5.297 9.067 1.00 98.19 100 HIS A N 1
ATOM 790 C CA . HIS A 1 100 ? -12.876 6.482 9.757 1.00 98.19 100 HIS A CA 1
ATOM 791 C C . HIS A 1 100 ? -13.999 7.198 10.506 1.00 98.19 100 HIS A C 1
ATOM 793 O O . HIS A 1 100 ? -13.844 7.479 11.690 1.00 98.19 100 HIS A O 1
ATOM 799 N N . TRP A 1 101 ? -15.147 7.409 9.859 1.00 98.31 101 TRP A N 1
ATOM 800 C CA . TRP A 1 101 ? -16.305 8.032 10.494 1.00 98.31 101 TRP A CA 1
ATOM 801 C C . TRP A 1 101 ? -16.786 7.259 11.722 1.00 98.31 101 TRP A C 1
ATOM 803 O O . TRP A 1 101 ? -17.001 7.853 12.773 1.00 98.31 101 TRP A O 1
ATOM 813 N N . VAL A 1 102 ? -16.914 5.933 11.619 1.00 98.56 102 VAL A N 1
ATOM 814 C CA . VAL A 1 102 ? -17.331 5.090 12.750 1.00 98.56 102 VAL A CA 1
ATOM 815 C C . VAL A 1 102 ? -16.356 5.233 13.919 1.00 98.56 102 VAL A C 1
ATOM 817 O O . VAL A 1 102 ? -16.792 5.426 15.052 1.00 98.56 102 VAL A O 1
ATOM 820 N N . ARG A 1 103 ? -15.045 5.195 13.650 1.00 98.38 103 ARG A N 1
ATOM 821 C CA . ARG A 1 103 ? -14.015 5.372 14.684 1.00 98.38 103 ARG A CA 1
ATOM 822 C C . ARG A 1 103 ? -14.099 6.745 15.353 1.00 98.38 103 ARG A C 1
ATOM 824 O O . ARG A 1 103 ? -14.104 6.807 16.580 1.00 98.38 103 ARG A O 1
ATOM 831 N N . GLU A 1 104 ? -14.213 7.819 14.573 1.00 98.44 104 GLU A N 1
ATOM 832 C CA . GLU A 1 104 ? -14.329 9.185 15.103 1.00 98.44 104 GLU A CA 1
ATOM 833 C C . GLU A 1 104 ? -15.616 9.383 15.908 1.00 98.44 104 GLU A C 1
ATOM 835 O O . GLU A 1 104 ? -15.583 9.934 17.006 1.00 98.44 104 GLU A O 1
ATOM 840 N N . HIS A 1 105 ? -16.742 8.868 15.414 1.00 98.31 105 HIS A N 1
ATOM 841 C CA . HIS A 1 105 ? -18.026 8.931 16.103 1.00 98.31 105 HIS A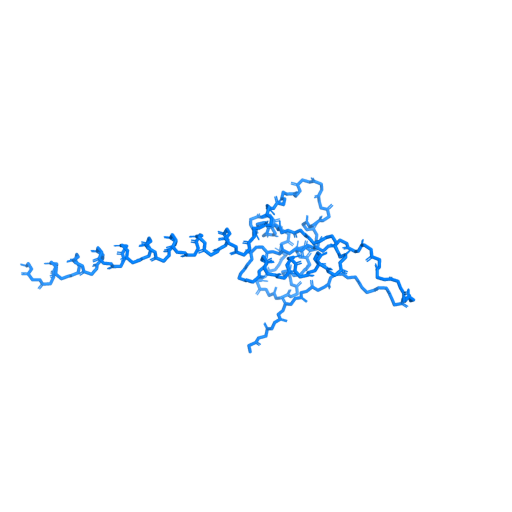 CA 1
ATOM 842 C C . HIS A 1 105 ? -17.976 8.219 17.463 1.00 98.31 105 HIS A C 1
ATOM 844 O O . HIS A 1 105 ? -18.370 8.788 18.483 1.00 98.31 105 HIS A O 1
ATOM 850 N N . THR A 1 106 ? -17.434 6.997 17.514 1.00 98.44 106 THR A N 1
ATOM 851 C CA . THR A 1 106 ? -17.252 6.263 18.774 1.00 98.44 106 THR A CA 1
ATOM 852 C C . THR A 1 106 ? -16.300 6.992 19.724 1.00 98.44 106 THR A C 1
ATOM 854 O O . THR A 1 106 ? -16.594 7.100 20.916 1.00 98.44 106 THR A O 1
ATOM 857 N N . ALA A 1 107 ? -15.185 7.526 19.217 1.00 98.44 107 ALA A N 1
ATOM 858 C CA . ALA A 1 107 ? -14.244 8.299 20.023 1.00 98.44 107 ALA A CA 1
ATOM 859 C C . ALA A 1 107 ? -14.904 9.553 20.618 1.00 98.44 107 ALA A C 1
ATOM 861 O O . ALA A 1 107 ? -14.709 9.846 21.796 1.00 98.44 107 ALA A O 1
ATOM 862 N N . LEU A 1 108 ? -15.721 10.261 19.835 1.00 98.38 108 LEU A N 1
ATOM 863 C CA . LEU A 1 108 ? -16.442 11.454 20.269 1.00 98.38 108 LEU A CA 1
ATOM 864 C C . LEU A 1 108 ? -17.467 11.138 21.368 1.00 98.38 108 LEU A C 1
ATOM 866 O O . LEU A 1 108 ? -17.486 11.822 22.388 1.00 98.38 108 LEU A O 1
ATOM 870 N N . ILE A 1 109 ? -18.246 10.061 21.226 1.00 98.19 109 ILE A N 1
ATOM 871 C CA . ILE A 1 109 ? -19.175 9.603 22.276 1.00 98.19 109 ILE A CA 1
ATOM 872 C C . ILE A 1 109 ? -18.435 9.278 23.572 1.00 98.19 109 ILE A C 1
ATOM 874 O O . ILE A 1 109 ? -18.865 9.690 24.648 1.00 98.19 109 ILE A O 1
ATOM 878 N N . ASN A 1 110 ? -17.318 8.555 23.486 1.00 98.25 110 ASN A N 1
ATOM 879 C CA . ASN A 1 110 ? -16.553 8.185 24.673 1.00 98.25 110 ASN A CA 1
ATOM 880 C C . ASN A 1 110 ? -15.947 9.410 25.371 1.00 98.25 110 ASN A C 1
ATOM 882 O O . ASN A 1 110 ? -15.972 9.473 26.597 1.00 98.25 110 ASN A O 1
ATOM 886 N N . ARG A 1 111 ? -15.479 10.409 24.608 1.00 98.31 111 ARG A N 1
ATOM 887 C CA . ARG A 1 111 ? -15.024 11.694 25.164 1.00 98.31 111 ARG A CA 1
ATOM 888 C C . ARG A 1 111 ? -16.156 12.424 25.890 1.00 98.31 111 ARG A C 1
ATOM 890 O O . ARG A 1 111 ? -15.944 12.882 27.003 1.00 98.31 111 ARG A O 1
ATOM 897 N N . MET A 1 112 ? -17.354 12.491 25.302 1.00 98.00 112 MET A N 1
ATOM 898 C CA . MET A 1 112 ? -18.509 13.129 25.952 1.00 98.00 112 MET A CA 1
ATOM 899 C C . MET A 1 112 ? -18.902 12.418 27.249 1.00 98.00 112 MET A C 1
ATOM 901 O O . MET A 1 112 ? -19.133 13.081 28.253 1.00 98.00 112 MET A O 1
ATOM 905 N N . ARG A 1 113 ? -18.933 11.079 27.253 1.00 97.75 113 ARG A N 1
ATOM 906 C CA . ARG A 1 113 ? -19.228 10.300 28.466 1.00 97.75 113 ARG A CA 1
ATOM 907 C C . ARG A 1 113 ? -18.231 10.583 29.581 1.00 97.75 113 ARG A C 1
ATOM 909 O O . ARG A 1 113 ? -18.662 10.826 30.693 1.00 97.75 113 ARG A O 1
ATOM 916 N N . ALA A 1 114 ? -16.936 10.599 29.268 1.00 97.50 114 ALA A N 1
ATOM 917 C CA . ALA A 1 114 ? -15.886 10.846 30.252 1.00 97.50 114 ALA A CA 1
ATOM 918 C C . ALA A 1 114 ? -15.905 12.268 30.842 1.00 97.50 114 ALA A C 1
ATOM 920 O O . ALA A 1 114 ? -15.404 12.470 31.939 1.00 97.50 114 ALA A O 1
ATOM 921 N N . LEU A 1 115 ? -16.443 13.255 30.116 1.00 97.31 115 LEU A N 1
ATOM 922 C CA . LEU A 1 115 ? -16.568 14.634 30.604 1.00 97.31 115 LEU A CA 1
ATOM 923 C C . LEU A 1 115 ? -17.820 14.866 31.460 1.00 97.31 115 LEU A C 1
ATOM 925 O O . LEU A 1 115 ? -17.852 15.824 32.224 1.00 97.31 115 LEU A O 1
ATOM 929 N N . LEU A 1 116 ? -18.861 14.049 31.277 1.00 94.44 116 LEU A N 1
ATOM 930 C CA . LEU A 1 116 ? -20.162 14.201 31.943 1.00 94.44 116 LEU A CA 1
ATOM 931 C C . LEU A 1 116 ? -20.386 13.203 33.089 1.00 94.44 116 LEU A C 1
ATOM 933 O O . LEU A 1 116 ? -21.398 13.307 33.779 1.00 94.44 116 LEU A O 1
ATOM 937 N N . SER A 1 117 ? -19.491 12.226 33.252 1.00 76.19 117 SER A N 1
ATOM 938 C CA . SER A 1 117 ? -19.447 11.292 34.384 1.00 76.19 117 SER A CA 1
ATOM 939 C C . SER A 1 117 ? -18.632 11.862 35.533 1.00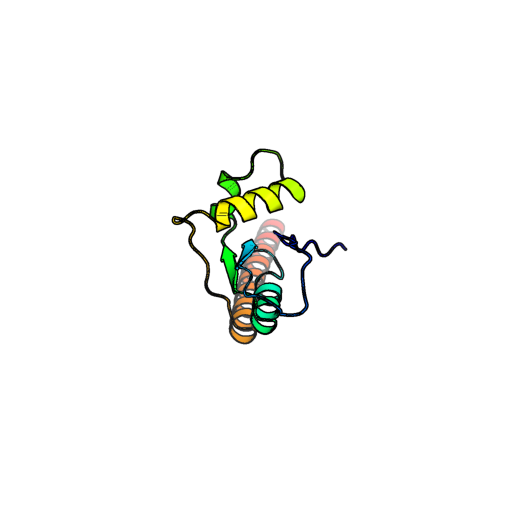 76.19 117 SER A C 1
ATOM 941 O O . SER A 1 117 ? -19.100 11.751 36.683 1.00 76.19 117 SER A O 1
#

Radius of gyration: 19.64 Å; chains: 1; bounding box: 41×33×66 Å

Organism: NCBI:txid246167

Secondary structure (DSSP, 8-state):
--------------S-----EEEEESSTTHHHHHHHHHHTT-EEEEE-HHHHGGG--SSS-HHHHHHHHHHHHH-TTPPEEPPPPHHHHHHHHHHHHHHHHHHHHHHHHHHHHHHH-

Foldseek 3Di:
DDDQDDDPDDDPDDDDPDAAEAFFEPDPCRLVVQVVCVVVRYNYFYAYVVLLVVQQPDDDDSVSSSRSRVVSSPDPPTDTDDRDDPVRVVVVVVVVVVVVVVVVVVVVVVVVVVVVD

Sequence (117 aa):
MSDYSYFCGIDLAKNHFSLHAVGVEARGGAYYWTRTLNKLGHNARIMAVKYVVPYRTKGKNDLNDAVAICEASQRPSTRFVPIKSPEQQAILSVHRMREHWVREHTALINRMRALLS

InterPro domains:
  IPR002525 Transposase IS110-like, N-terminal [PF01548] (54-116)
  IPR047650 Transposase IS110-like [PTHR33055] (11-116)

pLDDT: mean 84.24, std 19.68, range [30.48, 98.56]